Protein AF-A0A258F2Y0-F1 (afdb_monomer)

Structure (mmCIF, N/CA/C/O backbone):
data_AF-A0A258F2Y0-F1
#
_entry.id   AF-A0A258F2Y0-F1
#
loop_
_atom_site.group_PDB
_atom_site.id
_atom_site.type_symbol
_atom_site.label_atom_id
_atom_site.label_alt_id
_atom_site.label_comp_id
_atom_site.label_asym_id
_atom_site.label_entit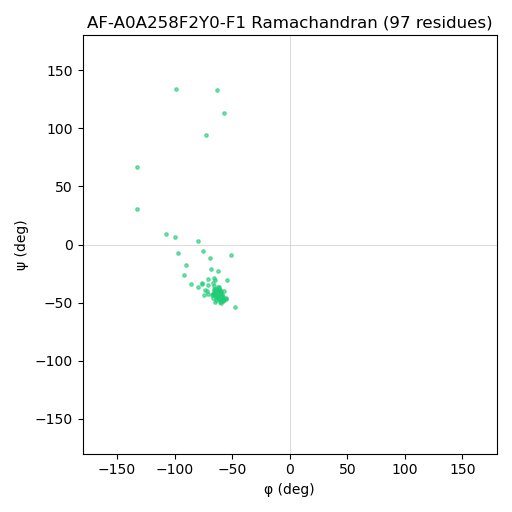y_id
_atom_site.label_seq_id
_atom_site.pdbx_PDB_ins_code
_atom_site.Cartn_x
_atom_site.Cartn_y
_atom_site.Cartn_z
_atom_site.occupancy
_atom_site.B_iso_or_equiv
_atom_site.auth_seq_id
_atom_site.auth_comp_id
_atom_site.auth_asym_id
_atom_site.auth_atom_id
_atom_site.pdbx_PDB_model_num
ATOM 1 N N . LYS A 1 1 ? -23.906 12.461 29.204 1.00 42.16 1 LYS A N 1
ATOM 2 C CA . LYS A 1 1 ? -24.123 12.250 27.748 1.00 42.16 1 LYS A CA 1
ATOM 3 C C . LYS A 1 1 ? -22.971 12.810 26.881 1.00 42.16 1 LYS A C 1
ATOM 5 O O . LYS A 1 1 ? -23.197 13.091 25.716 1.00 42.16 1 LYS A O 1
ATOM 10 N N . LEU A 1 2 ? -21.752 12.944 27.430 1.00 38.91 2 LEU A N 1
ATOM 11 C CA . LEU A 1 2 ? -20.556 13.452 26.729 1.00 38.91 2 LEU A CA 1
ATOM 12 C C . LEU A 1 2 ? -19.705 12.340 26.080 1.00 38.91 2 LEU A C 1
ATOM 14 O O . LEU A 1 2 ? -19.084 12.597 25.061 1.00 38.91 2 LEU A O 1
ATOM 18 N N . LEU A 1 3 ? -19.760 11.106 26.602 1.00 41.84 3 LEU A N 1
ATOM 19 C CA . LEU A 1 3 ? -19.020 9.941 26.079 1.00 41.84 3 LEU A CA 1
ATOM 20 C C . LEU A 1 3 ? -19.320 9.631 24.599 1.00 41.84 3 LEU A C 1
ATOM 22 O O . LEU A 1 3 ? -18.404 9.423 23.820 1.00 41.84 3 LEU A O 1
ATOM 26 N N . PHE A 1 4 ? -20.581 9.742 24.168 1.00 45.59 4 PHE A N 1
ATOM 27 C CA . PHE A 1 4 ? -20.968 9.486 22.772 1.00 45.59 4 PHE A CA 1
ATOM 28 C C . PHE A 1 4 ? -20.328 10.434 21.739 1.00 45.59 4 PHE A C 1
ATOM 30 O O . PHE A 1 4 ? -20.271 10.086 20.563 1.00 45.59 4 PHE A O 1
ATOM 37 N N . TYR A 1 5 ? -19.886 11.632 22.140 1.00 46.28 5 TYR A N 1
ATOM 38 C CA . TYR A 1 5 ? -19.318 12.613 21.208 1.00 46.28 5 TYR A CA 1
ATOM 39 C C . TYR A 1 5 ? -17.821 12.395 20.953 1.00 46.28 5 TYR A C 1
ATOM 41 O O . TYR A 1 5 ? -17.380 12.614 19.827 1.00 46.28 5 TYR A O 1
ATOM 49 N N . GLU A 1 6 ? -17.056 11.938 21.953 1.00 53.75 6 GLU A N 1
ATOM 50 C CA . GLU A 1 6 ? -15.625 11.630 21.783 1.00 53.75 6 GLU A CA 1
ATOM 51 C C . GLU A 1 6 ? -15.401 10.374 20.936 1.00 53.75 6 GLU A C 1
ATOM 53 O O . GLU A 1 6 ? -14.452 10.315 20.153 1.00 53.75 6 GLU A O 1
ATOM 58 N N . ASP A 1 7 ? -16.284 9.382 21.043 1.00 62.75 7 ASP A N 1
ATOM 59 C CA . ASP A 1 7 ? -16.194 8.193 20.197 1.00 62.75 7 ASP A CA 1
ATOM 60 C C . ASP A 1 7 ? -16.585 8.512 18.754 1.00 62.75 7 ASP A C 1
ATOM 62 O O . ASP A 1 7 ? -15.899 8.087 17.825 1.00 62.75 7 ASP A O 1
ATOM 66 N N . ALA A 1 8 ? -17.613 9.341 18.542 1.00 66.75 8 ALA A N 1
ATOM 67 C CA . ALA A 1 8 ? -18.032 9.750 17.203 1.00 66.75 8 ALA A CA 1
ATOM 68 C C . ALA A 1 8 ? -16.929 10.498 16.432 1.00 66.75 8 ALA A C 1
ATOM 70 O O . ALA A 1 8 ? -16.759 10.259 15.235 1.00 66.75 8 ALA A O 1
ATOM 71 N N . SER A 1 9 ? -16.151 11.364 17.097 1.00 76.12 9 SER A N 1
ATOM 72 C CA . SER A 1 9 ? -15.018 12.043 16.452 1.00 76.12 9 SER A CA 1
ATOM 73 C C . SER A 1 9 ? -13.898 11.068 16.093 1.00 76.12 9 SER A C 1
ATOM 75 O O . SER A 1 9 ? -13.429 11.089 14.962 1.00 76.12 9 SER A O 1
ATOM 77 N N . LYS A 1 10 ? -13.538 10.140 16.991 1.00 76.62 10 LYS A N 1
ATOM 78 C CA . LYS A 1 10 ? -12.511 9.119 16.710 1.00 76.62 10 LYS A CA 1
ATOM 79 C C . LYS A 1 10 ? -12.913 8.193 15.559 1.00 76.62 10 LYS A C 1
ATOM 81 O O . LYS A 1 10 ? -12.070 7.806 14.756 1.00 76.62 10 LYS A O 1
ATOM 86 N N . PHE A 1 11 ? -14.199 7.850 15.455 1.00 81.75 11 PHE A N 1
ATOM 87 C CA . PHE A 1 11 ? -14.721 7.088 14.318 1.00 81.75 11 PHE A CA 1
ATOM 88 C C . PHE A 1 11 ? -14.635 7.876 13.011 1.00 81.75 11 PHE A C 1
ATOM 90 O O . PHE A 1 11 ? -14.275 7.303 11.984 1.00 81.75 11 PHE A O 1
ATOM 97 N N . SER A 1 12 ? -14.927 9.177 13.052 1.00 86.06 12 SER A N 1
ATOM 98 C CA . SER A 1 12 ? -14.775 10.064 11.896 1.00 86.06 12 SER A CA 1
ATOM 99 C C . SER A 1 12 ? -13.315 10.171 11.449 1.00 86.06 12 SER A C 1
ATOM 101 O O . SER A 1 12 ? -13.044 10.121 10.250 1.00 86.06 12 SER A O 1
ATOM 103 N N . ASP A 1 13 ? -12.378 10.281 12.393 1.00 88.75 13 ASP A N 1
ATOM 104 C CA . ASP A 1 13 ? -10.944 10.347 12.101 1.00 88.75 13 ASP A CA 1
ATOM 105 C C . ASP A 1 13 ? -10.461 9.043 11.451 1.00 88.75 13 ASP A C 1
ATOM 107 O O . ASP A 1 13 ? -9.877 9.068 10.369 1.00 88.75 13 ASP A O 1
ATOM 111 N N . LEU A 1 14 ? -10.821 7.890 12.028 1.00 90.06 14 LEU A N 1
ATOM 112 C CA . LEU A 1 14 ? -10.495 6.580 11.458 1.00 90.06 14 LEU A CA 1
ATOM 113 C C . LEU A 1 14 ? -11.092 6.394 10.054 1.00 90.06 14 LEU A C 1
ATOM 115 O O . LEU A 1 14 ? -10.448 5.829 9.171 1.00 90.06 14 LEU A O 1
ATOM 119 N N . GLN A 1 15 ? -12.322 6.860 9.829 1.00 91.12 15 GLN A N 1
ATOM 120 C CA . GLN A 1 15 ? -12.952 6.804 8.511 1.00 91.12 15 GLN A CA 1
ATOM 121 C C . GLN A 1 15 ? -12.184 7.648 7.487 1.00 91.12 15 GLN A C 1
ATOM 123 O O . GLN A 1 15 ? -11.995 7.211 6.350 1.00 91.12 15 GLN A O 1
ATOM 128 N N . ASN A 1 16 ? -11.727 8.836 7.883 1.00 93.88 16 ASN A N 1
ATOM 129 C CA . ASN A 1 16 ? -10.908 9.688 7.033 1.00 93.88 16 ASN A CA 1
ATOM 130 C C . ASN A 1 16 ? -9.554 9.033 6.716 1.00 93.88 16 ASN A C 1
ATOM 132 O O . ASN A 1 16 ? -9.156 8.995 5.553 1.00 93.88 16 ASN A O 1
ATOM 136 N N . ASP A 1 17 ? -8.894 8.435 7.710 1.00 93.62 17 ASP A N 1
ATOM 137 C CA . ASP A 1 17 ? -7.628 7.718 7.518 1.00 93.62 17 ASP A CA 1
ATOM 138 C C . ASP A 1 17 ? -7.782 6.533 6.550 1.00 93.62 17 ASP A C 1
ATOM 140 O O . ASP A 1 17 ? -6.952 6.332 5.660 1.00 93.62 17 ASP A O 1
ATOM 144 N N . ILE A 1 18 ? -8.886 5.782 6.653 1.00 94.12 18 ILE A N 1
ATOM 145 C CA . ILE A 1 18 ? -9.232 4.718 5.698 1.00 94.12 18 ILE A CA 1
ATOM 146 C C . ILE A 1 18 ? -9.400 5.291 4.287 1.00 94.12 18 ILE A C 1
ATOM 148 O O . ILE A 1 18 ? -8.865 4.730 3.331 1.00 94.12 18 ILE A O 1
ATOM 152 N N . GLN A 1 19 ? -10.115 6.408 4.140 1.00 95.19 19 GLN A N 1
ATOM 1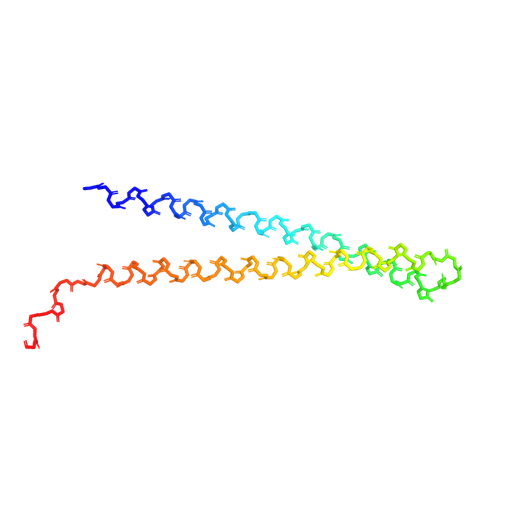53 C CA . GLN A 1 19 ? -10.344 7.035 2.839 1.00 95.19 19 GLN A CA 1
ATOM 154 C C . GLN A 1 19 ? -9.029 7.494 2.193 1.00 95.19 19 GLN A C 1
ATOM 156 O O . GLN A 1 19 ? -8.812 7.261 1.002 1.00 95.19 19 GLN A O 1
ATOM 161 N N . ILE A 1 20 ? -8.135 8.101 2.977 1.00 94.75 20 ILE A N 1
ATOM 162 C CA . ILE A 1 20 ? -6.797 8.503 2.529 1.00 94.75 20 ILE A CA 1
ATOM 163 C C . ILE A 1 20 ? -5.997 7.273 2.089 1.00 94.75 20 ILE A C 1
ATOM 165 O O . ILE A 1 20 ? -5.415 7.278 1.004 1.00 94.75 20 ILE A O 1
ATOM 169 N N . SER A 1 21 ? -6.021 6.199 2.880 1.00 95.44 21 SER A N 1
ATOM 170 C CA . SER A 1 21 ? -5.324 4.950 2.560 1.00 95.44 21 SER A CA 1
ATOM 171 C C . SER A 1 21 ? -5.833 4.313 1.258 1.00 95.44 21 SER A C 1
ATOM 173 O O . SER A 1 21 ? -5.037 3.834 0.450 1.00 95.44 21 SER A O 1
ATOM 175 N N . ILE A 1 22 ? -7.141 4.364 0.985 1.00 95.50 22 ILE A N 1
ATOM 176 C CA . ILE A 1 22 ? -7.710 3.899 -0.293 1.00 95.50 22 ILE A CA 1
ATOM 177 C C . ILE A 1 22 ? -7.148 4.710 -1.467 1.00 95.50 22 ILE A C 1
ATOM 179 O O . ILE A 1 22 ? -6.701 4.130 -2.455 1.00 95.50 22 ILE A O 1
ATOM 183 N N . VAL A 1 23 ? -7.107 6.041 -1.348 1.00 96.25 23 VAL A N 1
ATOM 184 C CA . VAL A 1 23 ? -6.550 6.910 -2.397 1.00 96.25 23 VAL A CA 1
ATOM 185 C C . VAL A 1 23 ? -5.063 6.625 -2.625 1.00 96.25 23 VAL A C 1
ATOM 187 O O . VAL A 1 23 ? -4.620 6.572 -3.772 1.00 96.25 23 VAL A O 1
ATOM 190 N N . GLN A 1 24 ? -4.291 6.400 -1.559 1.00 94.94 24 GLN A N 1
ATOM 191 C CA . GLN A 1 24 ? -2.882 6.006 -1.662 1.00 94.94 24 GLN A CA 1
ATOM 192 C C . GLN A 1 24 ? -2.720 4.677 -2.416 1.00 94.94 24 GLN A C 1
ATOM 194 O O . GLN A 1 24 ? -1.885 4.581 -3.314 1.00 94.94 24 GLN A O 1
ATOM 199 N N . CYS A 1 25 ? -3.558 3.681 -2.115 1.00 97.19 25 CYS A N 1
ATOM 200 C CA . CYS A 1 25 ? -3.566 2.402 -2.826 1.00 97.19 25 CYS A CA 1
ATOM 201 C C . CYS A 1 25 ? -3.830 2.587 -4.329 1.00 97.19 25 CYS A C 1
ATOM 203 O O . CYS A 1 25 ? -3.095 2.057 -5.162 1.00 97.19 25 CYS A O 1
ATOM 205 N N . ASP A 1 26 ? -4.821 3.405 -4.690 1.00 97.06 26 ASP A N 1
ATOM 206 C CA . ASP A 1 26 ? -5.141 3.695 -6.091 1.00 97.06 26 ASP A CA 1
ATOM 207 C C . ASP A 1 26 ? -3.976 4.360 -6.838 1.00 97.06 26 ASP A C 1
ATOM 209 O O . ASP A 1 26 ? -3.758 4.092 -8.024 1.00 97.06 26 ASP A O 1
ATOM 213 N N . ILE A 1 27 ? -3.223 5.239 -6.169 1.00 95.06 27 ILE A N 1
ATOM 214 C CA . ILE A 1 27 ? -2.032 5.879 -6.742 1.00 95.06 27 ILE A CA 1
ATOM 215 C C . ILE A 1 27 ? -0.948 4.829 -7.017 1.00 95.06 27 ILE A C 1
ATOM 217 O O . ILE A 1 27 ? -0.451 4.757 -8.145 1.00 95.06 27 ILE A O 1
ATOM 221 N N . LEU A 1 28 ? -0.642 3.973 -6.039 1.00 96.06 28 LEU A N 1
ATOM 222 C CA . LEU A 1 28 ? 0.351 2.900 -6.178 1.00 96.06 28 LEU A CA 1
ATOM 223 C C . LEU A 1 28 ? -0.016 1.916 -7.300 1.00 96.06 28 LEU A C 1
ATOM 225 O O . LEU A 1 28 ? 0.822 1.538 -8.128 1.00 96.06 28 LEU A O 1
ATOM 229 N N . LEU A 1 29 ? -1.296 1.545 -7.394 1.00 95.75 29 LEU A N 1
ATOM 230 C CA . LEU A 1 29 ? -1.800 0.672 -8.456 1.00 95.75 29 LEU A CA 1
ATOM 231 C C . LEU A 1 29 ? -1.630 1.294 -9.845 1.00 95.75 29 LEU A C 1
ATOM 233 O O . LEU A 1 29 ? -1.282 0.591 -10.793 1.00 95.75 29 LEU A O 1
ATOM 237 N N . LYS A 1 30 ? -1.824 2.611 -9.982 1.00 95.00 30 LYS A N 1
ATOM 238 C CA . LYS A 1 30 ? -1.605 3.328 -11.252 1.00 95.00 30 LYS A CA 1
ATOM 239 C C . LYS A 1 30 ? -0.126 3.449 -11.621 1.00 95.00 30 LYS A C 1
ATOM 241 O O . LYS A 1 30 ? 0.192 3.478 -12.809 1.00 95.00 30 LYS A O 1
ATOM 246 N N . GLN A 1 31 ? 0.774 3.505 -10.641 1.00 93.12 31 GLN A N 1
ATOM 247 C CA . GLN A 1 31 ? 2.224 3.566 -10.866 1.00 93.12 31 GLN A CA 1
ATOM 248 C C . GLN A 1 31 ? 2.821 2.209 -11.264 1.00 93.12 31 GLN A C 1
ATOM 250 O O . GLN A 1 31 ? 3.727 2.153 -12.096 1.00 93.12 31 GLN A O 1
ATOM 255 N N . THR A 1 32 ? 2.273 1.112 -10.740 1.00 92.25 32 THR A N 1
ATOM 256 C CA . THR A 1 32 ? 2.728 -0.264 -11.011 1.00 92.25 32 THR A CA 1
ATOM 257 C C . THR A 1 32 ? 2.937 -0.577 -12.507 1.00 92.25 32 THR A C 1
ATOM 259 O O . THR A 1 32 ? 4.039 -0.990 -12.876 1.00 92.25 32 THR A O 1
ATOM 262 N N . PRO A 1 33 ? 1.965 -0.363 -13.421 1.00 93.56 33 PRO A N 1
ATOM 263 C CA . PRO A 1 33 ? 2.160 -0.666 -14.841 1.00 93.56 33 PRO A CA 1
ATOM 264 C C . PRO A 1 33 ? 3.226 0.215 -15.509 1.00 93.56 33 PRO A C 1
ATOM 266 O O . PRO A 1 33 ? 3.877 -0.231 -16.453 1.00 93.56 33 PRO A O 1
ATOM 269 N N . ILE A 1 34 ? 3.431 1.445 -15.026 1.00 89.88 34 ILE A N 1
ATOM 270 C CA . ILE A 1 34 ? 4.468 2.353 -15.538 1.00 89.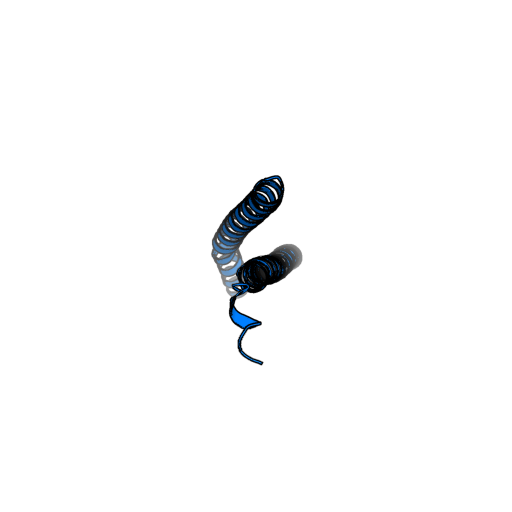88 34 ILE A CA 1
ATOM 271 C C . ILE A 1 34 ? 5.850 1.785 -15.208 1.00 89.88 34 ILE A C 1
ATOM 273 O O . ILE A 1 34 ? 6.708 1.700 -16.085 1.00 89.88 34 ILE A O 1
ATOM 277 N N . LEU A 1 35 ? 6.047 1.331 -13.969 1.00 89.62 35 LEU A N 1
ATOM 278 C CA . LEU A 1 35 ? 7.298 0.705 -13.541 1.00 89.62 35 LEU A CA 1
ATOM 279 C C . LEU A 1 35 ? 7.565 -0.603 -14.283 1.00 89.62 35 LEU A C 1
ATOM 281 O O . LEU A 1 35 ? 8.675 -0.806 -14.766 1.00 89.62 35 LEU A O 1
ATOM 285 N N . ILE A 1 36 ? 6.545 -1.449 -14.453 1.00 89.81 36 ILE A N 1
ATOM 286 C CA . ILE A 1 36 ? 6.669 -2.687 -15.236 1.00 89.81 36 ILE A CA 1
ATOM 287 C C . ILE A 1 36 ? 7.094 -2.371 -16.674 1.00 89.81 36 ILE A C 1
ATOM 289 O O . ILE A 1 36 ? 8.009 -3.004 -17.193 1.00 89.81 36 ILE A O 1
ATOM 293 N N . LYS A 1 37 ? 6.485 -1.363 -17.311 1.00 89.81 37 LYS A N 1
ATOM 294 C CA . LYS A 1 37 ? 6.861 -0.942 -18.666 1.00 89.81 37 LYS A CA 1
ATOM 295 C C . LYS A 1 37 ? 8.314 -0.467 -18.736 1.00 89.81 37 LYS A C 1
ATOM 297 O O . LYS A 1 37 ? 9.017 -0.820 -19.678 1.00 89.81 37 LYS A O 1
ATOM 302 N N . ASN A 1 38 ? 8.765 0.301 -17.746 1.00 87.19 38 ASN A N 1
ATOM 303 C CA . ASN A 1 38 ? 10.148 0.770 -17.678 1.00 87.19 38 ASN A CA 1
ATOM 304 C C . ASN A 1 38 ? 11.138 -0.391 -17.499 1.00 87.19 38 ASN A C 1
ATOM 306 O O . ASN A 1 38 ? 12.195 -0.388 -18.121 1.00 87.19 38 ASN A O 1
ATOM 310 N N . LEU A 1 39 ? 10.787 -1.406 -16.702 1.00 87.56 39 LEU A N 1
ATOM 311 C CA . LEU A 1 39 ? 11.600 -2.615 -16.534 1.00 87.56 39 LEU A CA 1
ATOM 312 C C . LEU A 1 39 ? 11.669 -3.452 -17.814 1.00 87.56 39 LEU A C 1
ATOM 314 O O . LEU A 1 39 ? 12.747 -3.916 -18.169 1.00 87.56 39 LEU A O 1
ATOM 318 N N . ILE A 1 40 ? 10.547 -3.623 -18.522 1.00 89.00 40 ILE A N 1
ATOM 319 C CA . ILE A 1 40 ? 10.522 -4.314 -19.822 1.00 89.00 40 ILE A CA 1
ATOM 320 C C . ILE A 1 40 ? 11.443 -3.596 -20.808 1.00 89.00 40 ILE A C 1
ATOM 322 O O . ILE A 1 40 ? 12.297 -4.222 -21.422 1.00 89.00 40 ILE A O 1
ATOM 326 N N . HIS A 1 41 ? 11.332 -2.273 -20.900 1.00 85.25 41 HIS A N 1
ATOM 327 C CA . HIS A 1 41 ? 12.163 -1.501 -21.813 1.00 85.25 41 HIS A CA 1
ATOM 328 C C . HIS A 1 41 ? 13.653 -1.522 -21.432 1.00 85.25 41 HIS A C 1
ATOM 330 O O . HIS A 1 41 ? 14.486 -1.581 -22.325 1.00 85.25 41 HIS A O 1
ATOM 336 N N . LEU A 1 42 ? 14.010 -1.574 -20.141 1.00 86.25 42 LEU A N 1
ATOM 337 C CA . LEU A 1 42 ? 15.399 -1.822 -19.727 1.00 86.25 42 LEU A CA 1
ATOM 338 C C . LEU A 1 42 ? 15.910 -3.186 -20.223 1.00 86.25 42 LEU A C 1
ATOM 340 O O . LEU A 1 42 ? 17.072 -3.301 -20.603 1.00 86.25 42 LEU A O 1
ATOM 344 N N . ILE A 1 43 ? 15.075 -4.227 -20.167 1.00 87.19 43 ILE A N 1
ATOM 345 C CA . ILE A 1 43 ? 15.448 -5.569 -20.635 1.00 87.19 43 ILE A CA 1
ATOM 346 C C . ILE A 1 43 ? 15.659 -5.564 -22.153 1.00 87.19 43 ILE A C 1
ATOM 34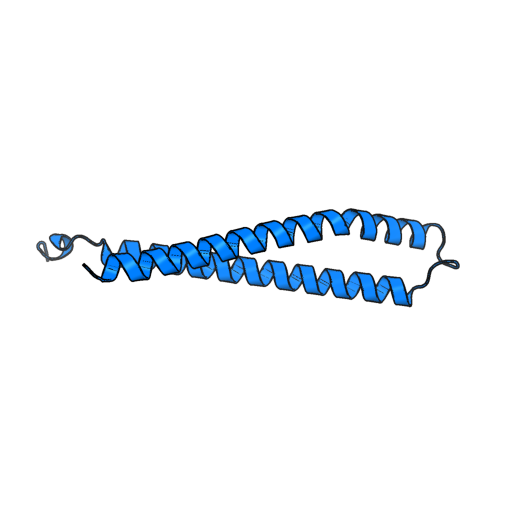8 O O . ILE A 1 43 ? 16.624 -6.163 -22.628 1.00 87.19 43 ILE A O 1
ATOM 352 N N . ASP A 1 44 ? 14.781 -4.884 -22.889 1.00 89.06 44 ASP A N 1
ATOM 353 C CA . ASP A 1 44 ? 14.825 -4.821 -24.350 1.00 89.06 44 ASP A CA 1
ATOM 354 C C . ASP A 1 44 ? 15.964 -3.914 -24.860 1.00 89.06 44 ASP A C 1
ATOM 356 O O . ASP A 1 44 ? 16.640 -4.254 -25.832 1.00 89.06 44 ASP A O 1
ATOM 360 N N . GLU A 1 45 ? 16.214 -2.785 -24.189 1.00 87.44 45 GLU A N 1
ATOM 361 C CA . GLU A 1 45 ? 17.162 -1.738 -24.602 1.00 87.44 45 GLU A CA 1
ATOM 362 C C . GLU A 1 45 ? 18.079 -1.295 -23.435 1.00 87.44 45 GLU A C 1
ATOM 364 O O . GLU A 1 45 ? 18.036 -0.152 -22.970 1.00 87.44 45 GLU A O 1
ATOM 369 N N . PRO A 1 46 ? 18.972 -2.177 -22.943 1.00 81.81 46 PRO A N 1
ATOM 370 C CA . PRO A 1 46 ? 19.735 -1.936 -21.713 1.00 81.81 46 PRO A CA 1
ATOM 371 C C . PRO A 1 46 ? 20.776 -0.813 -21.811 1.00 81.81 46 PRO A C 1
ATOM 373 O O . PRO A 1 46 ? 21.206 -0.289 -20.784 1.00 81.81 46 PRO A O 1
ATOM 376 N N . TYR A 1 47 ? 21.210 -0.457 -23.023 1.00 83.12 47 TYR A N 1
ATOM 377 C CA . TYR A 1 47 ? 22.242 0.562 -23.252 1.00 83.12 47 TYR A CA 1
ATOM 378 C C . TYR A 1 47 ? 21.681 1.979 -23.421 1.00 83.12 47 TYR A C 1
ATOM 380 O O . TYR A 1 47 ? 22.433 2.938 -23.252 1.00 83.12 47 TYR A O 1
ATOM 388 N N . ASP A 1 48 ? 20.383 2.109 -23.703 1.00 78.25 48 ASP A N 1
ATOM 389 C CA . ASP A 1 48 ? 19.730 3.397 -23.969 1.00 78.25 48 ASP A CA 1
ATOM 390 C C . ASP A 1 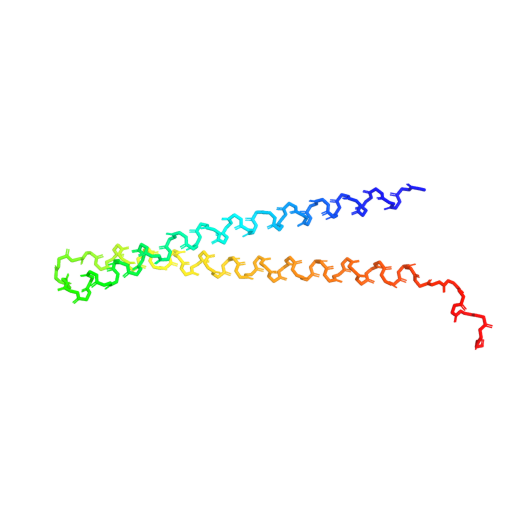48 ? 19.026 3.971 -22.729 1.00 78.25 48 ASP A C 1
ATOM 392 O O . ASP A 1 48 ? 18.585 5.123 -22.726 1.00 78.25 48 ASP A O 1
ATOM 396 N N . TYR A 1 49 ? 18.949 3.196 -21.641 1.00 75.44 49 TYR A N 1
ATOM 397 C CA . TYR A 1 49 ? 18.203 3.574 -20.447 1.00 75.44 49 TYR A CA 1
ATOM 398 C C . TYR A 1 49 ? 19.077 4.153 -19.327 1.00 75.44 49 TYR A C 1
ATOM 400 O O . TYR A 1 49 ? 20.095 3.579 -18.930 1.00 75.44 49 TYR A O 1
ATOM 408 N N . ASP A 1 50 ? 18.636 5.267 -18.731 1.00 83.19 50 ASP A N 1
ATOM 409 C CA . ASP A 1 50 ? 19.276 5.836 -17.540 1.00 83.19 50 ASP A CA 1
ATOM 410 C C . ASP A 1 50 ? 18.979 4.969 -16.304 1.00 83.19 50 ASP A C 1
ATOM 412 O O . ASP A 1 50 ? 17.969 5.116 -15.607 1.00 83.19 50 ASP A O 1
ATOM 416 N N . SER A 1 51 ? 19.908 4.057 -16.019 1.00 80.50 51 SER A N 1
ATOM 417 C CA . SER A 1 51 ? 19.865 3.168 -14.853 1.00 80.50 51 SER A CA 1
ATOM 418 C C . SER A 1 51 ? 19.718 3.899 -13.511 1.00 80.50 51 SER A C 1
ATOM 420 O O . SER A 1 51 ? 19.110 3.356 -12.584 1.00 80.50 51 SER A O 1
ATOM 422 N N . LYS A 1 52 ? 20.232 5.131 -13.382 1.00 85.56 52 LYS A N 1
ATOM 423 C CA . LYS A 1 52 ? 20.149 5.905 -12.139 1.00 85.56 52 LYS A CA 1
ATOM 424 C C . LYS A 1 52 ? 18.741 6.449 -11.937 1.00 85.56 52 LYS A C 1
ATOM 426 O O . LYS A 1 52 ? 18.214 6.360 -10.828 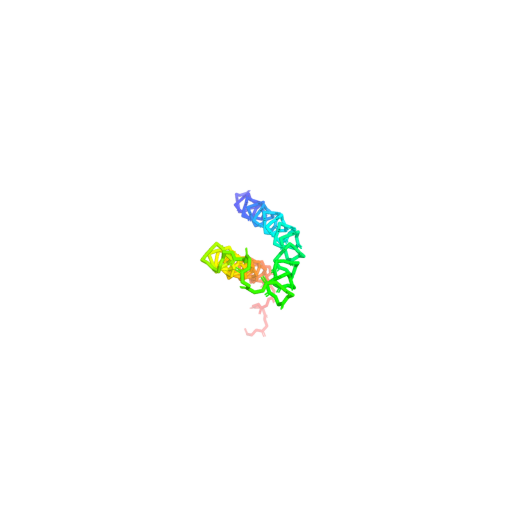1.00 85.56 52 LYS A O 1
ATOM 431 N N . LEU A 1 53 ? 18.131 6.972 -13.000 1.00 84.56 53 LEU A N 1
ATOM 432 C CA . LEU A 1 53 ? 16.748 7.440 -12.971 1.00 84.56 53 LEU A CA 1
ATOM 433 C C . LEU A 1 53 ? 15.783 6.293 -12.645 1.00 84.56 53 LEU A C 1
ATOM 435 O O . LEU A 1 53 ? 14.909 6.453 -11.795 1.00 84.56 53 LEU A O 1
ATOM 439 N N . LEU A 1 54 ? 15.973 5.124 -13.267 1.00 83.69 54 LEU A N 1
ATOM 440 C CA . LEU A 1 54 ? 15.158 3.942 -12.987 1.00 83.69 54 LEU A CA 1
ATOM 441 C C . LEU A 1 54 ? 15.251 3.519 -11.524 1.00 83.69 54 LEU A C 1
ATOM 443 O O . LEU A 1 54 ? 14.227 3.311 -10.877 1.00 83.69 54 LEU A O 1
ATOM 447 N N . ARG A 1 55 ? 16.481 3.397 -11.015 1.00 87.31 55 ARG A N 1
ATOM 448 C CA . ARG A 1 55 ? 16.728 2.969 -9.641 1.00 87.31 55 ARG A CA 1
ATOM 449 C C . ARG A 1 55 ? 16.072 3.916 -8.644 1.00 87.31 55 ARG A C 1
ATOM 451 O O . ARG A 1 55 ? 15.398 3.444 -7.742 1.00 87.31 55 ARG A O 1
ATOM 458 N N . ASN A 1 56 ? 16.217 5.223 -8.851 1.00 89.81 56 ASN A N 1
ATOM 459 C CA . ASN A 1 56 ? 15.601 6.228 -7.991 1.00 89.81 56 ASN A CA 1
ATOM 460 C C . ASN A 1 56 ? 14.066 6.133 -8.005 1.00 89.81 56 ASN A C 1
ATOM 462 O O . ASN A 1 56 ? 13.434 6.173 -6.958 1.00 89.81 56 ASN A O 1
ATOM 466 N N . ASN A 1 57 ? 13.459 5.959 -9.182 1.00 87.56 57 ASN A N 1
ATOM 467 C CA . ASN A 1 57 ? 12.005 5.812 -9.290 1.00 87.56 57 ASN A CA 1
ATOM 468 C C . ASN A 1 57 ? 11.496 4.525 -8.625 1.00 87.56 57 ASN A C 1
ATOM 470 O O . ASN A 1 57 ? 10.406 4.522 -8.060 1.00 87.56 57 ASN A O 1
ATOM 474 N N . TYR A 1 58 ? 12.269 3.440 -8.704 1.00 90.94 58 TYR A N 1
ATOM 475 C CA . TYR A 1 58 ? 11.928 2.178 -8.054 1.00 90.94 58 TYR A CA 1
ATOM 476 C C . TYR A 1 58 ? 12.058 2.269 -6.529 1.00 90.94 58 TYR A C 1
ATOM 478 O O . TYR A 1 58 ? 11.165 1.816 -5.825 1.00 90.94 58 TYR A O 1
ATOM 486 N N . GLU A 1 59 ? 13.125 2.896 -6.032 1.00 93.31 59 GLU A N 1
ATOM 487 C CA . GLU A 1 59 ? 13.355 3.119 -4.598 1.00 93.31 59 GLU A CA 1
ATOM 488 C C . GLU A 1 59 ? 12.226 3.953 -3.979 1.00 93.31 59 GLU A C 1
ATOM 490 O O . GLU A 1 59 ? 11.628 3.533 -2.995 1.00 93.31 59 GLU A O 1
ATOM 495 N N . ILE A 1 60 ? 11.831 5.056 -4.628 1.00 93.38 60 ILE A N 1
ATOM 496 C CA . ILE A 1 60 ? 10.689 5.874 -4.183 1.00 93.38 60 ILE A CA 1
ATOM 497 C C . ILE A 1 60 ? 9.396 5.047 -4.140 1.00 93.38 60 ILE A C 1
ATOM 499 O O . ILE A 1 60 ? 8.636 5.129 -3.181 1.00 93.38 60 ILE A O 1
ATOM 503 N N . PHE A 1 61 ? 9.139 4.227 -5.162 1.00 94.31 61 PHE A N 1
ATOM 504 C CA . PHE A 1 61 ? 7.940 3.390 -5.190 1.00 94.31 61 PHE A CA 1
ATOM 505 C C . PHE A 1 61 ? 7.937 2.314 -4.095 1.00 94.31 61 PHE A C 1
ATOM 507 O O . PHE A 1 61 ? 6.889 2.013 -3.522 1.00 94.31 61 PHE A O 1
ATOM 514 N N . GLU A 1 62 ? 9.095 1.723 -3.804 1.00 94.94 62 GLU A N 1
ATOM 515 C CA . GLU A 1 62 ? 9.256 0.751 -2.723 1.00 94.94 62 GLU A CA 1
ATOM 516 C C . GLU A 1 62 ? 9.028 1.396 -1.349 1.00 94.94 62 GLU A C 1
ATOM 518 O O . GLU A 1 62 ? 8.322 0.822 -0.508 1.00 94.94 62 GLU A O 1
ATOM 523 N N . ASP A 1 63 ? 9.546 2.608 -1.148 1.00 96.31 63 ASP A N 1
ATOM 524 C CA . ASP A 1 63 ? 9.307 3.412 0.051 1.00 96.31 63 ASP A CA 1
ATOM 525 C C . ASP A 1 63 ? 7.815 3.741 0.212 1.00 96.31 63 ASP A C 1
ATOM 527 O O . ASP A 1 63 ? 7.242 3.513 1.283 1.00 96.31 63 ASP A O 1
ATOM 531 N N . ASP A 1 64 ? 7.151 4.188 -0.858 1.00 95.38 64 ASP A N 1
ATOM 532 C CA . ASP A 1 64 ? 5.718 4.499 -0.849 1.00 95.38 64 ASP A CA 1
ATOM 533 C C . ASP A 1 64 ? 4.868 3.249 -0.543 1.00 95.38 64 ASP A C 1
ATOM 535 O O . ASP A 1 64 ? 3.924 3.305 0.254 1.00 95.38 64 ASP A O 1
ATOM 539 N N . CYS A 1 65 ? 5.221 2.090 -1.114 1.00 96.44 65 CYS A N 1
ATOM 540 C CA . CYS A 1 65 ? 4.564 0.814 -0.815 1.00 96.44 65 CYS A CA 1
ATOM 541 C C . CYS A 1 65 ? 4.743 0.414 0.654 1.00 96.44 65 CYS A C 1
ATOM 543 O O . CYS A 1 65 ? 3.788 -0.012 1.312 1.00 96.44 65 CYS A O 1
ATOM 545 N N . SER A 1 66 ? 5.959 0.560 1.179 1.00 97.06 66 SER A N 1
ATOM 546 C CA . SER A 1 66 ? 6.280 0.252 2.573 1.00 97.06 66 SER A CA 1
ATOM 547 C C . SER A 1 66 ? 5.497 1.151 3.530 1.00 97.06 66 SER A C 1
ATOM 549 O O . SER A 1 66 ? 4.896 0.667 4.494 1.00 97.06 66 SER A O 1
ATOM 551 N N . HIS A 1 67 ? 5.429 2.448 3.224 1.00 95.88 67 HIS A N 1
ATOM 552 C CA . HIS A 1 67 ? 4.658 3.420 3.989 1.00 95.88 67 HIS A CA 1
ATOM 553 C C . HIS A 1 67 ? 3.150 3.127 3.959 1.00 95.88 67 HIS A C 1
ATOM 555 O O . HIS A 1 67 ? 2.485 3.176 5.000 1.00 95.88 67 HIS A O 1
ATOM 561 N N . TYR A 1 68 ? 2.605 2.763 2.795 1.00 96.94 68 TYR A N 1
ATOM 562 C CA . TYR A 1 68 ? 1.207 2.350 2.666 1.00 96.94 68 TYR A CA 1
ATOM 563 C C . TYR A 1 68 ? 0.892 1.127 3.538 1.00 96.94 68 TYR A C 1
ATOM 565 O O . TYR A 1 68 ? -0.082 1.135 4.296 1.00 96.94 68 TYR A O 1
ATOM 573 N N . ILE A 1 69 ? 1.734 0.090 3.484 1.00 96.75 69 ILE A N 1
ATOM 574 C CA . ILE A 1 69 ? 1.552 -1.127 4.285 1.00 96.75 69 ILE A CA 1
ATOM 575 C C . ILE A 1 69 ? 1.538 -0.796 5.780 1.00 96.75 69 ILE A C 1
ATOM 577 O O . ILE A 1 69 ? 0.695 -1.316 6.515 1.00 96.75 69 ILE A O 1
ATOM 581 N N . GLU A 1 70 ? 2.451 0.060 6.238 1.00 96.94 70 GLU A N 1
ATOM 582 C CA . GLU A 1 70 ? 2.515 0.449 7.646 1.00 96.94 70 GLU A CA 1
ATOM 583 C C . GLU A 1 70 ? 1.278 1.244 8.076 1.00 96.94 70 GLU A C 1
ATOM 585 O O . GLU A 1 70 ? 0.663 0.932 9.097 1.00 96.94 70 GLU A O 1
ATOM 590 N N . THR A 1 71 ? 0.831 2.181 7.241 1.00 95.25 71 THR A N 1
ATOM 591 C CA . THR A 1 71 ? -0.415 2.930 7.449 1.00 95.25 71 THR A CA 1
ATOM 592 C C . THR A 1 71 ? -1.615 1.993 7.610 1.00 95.25 71 THR A C 1
ATOM 594 O O . THR A 1 71 ? -2.381 2.111 8.568 1.00 95.25 71 THR A O 1
ATOM 597 N N . VAL A 1 72 ? -1.750 0.987 6.739 1.00 95.75 72 VAL A N 1
ATOM 598 C CA . VAL A 1 72 ? -2.835 -0.004 6.828 1.00 95.75 72 VAL A CA 1
ATOM 599 C C . VAL A 1 72 ? -2.760 -0.819 8.122 1.00 95.75 72 VAL A C 1
ATOM 601 O O . VAL A 1 72 ? -3.797 -1.111 8.723 1.00 95.75 72 VAL A O 1
ATOM 604 N N . LYS A 1 73 ? -1.561 -1.194 8.590 1.00 96.56 73 LYS A N 1
ATOM 605 C CA . LYS A 1 73 ? -1.417 -1.886 9.883 1.00 96.56 73 LYS A CA 1
ATOM 606 C C . LYS A 1 73 ? -1.897 -1.012 11.036 1.00 96.56 73 LYS A C 1
ATOM 608 O O . LYS A 1 73 ? -2.640 -1.509 11.881 1.00 96.56 73 LYS A O 1
ATOM 613 N N . ILE A 1 74 ? -1.510 0.262 11.055 1.00 95.44 74 ILE A N 1
ATOM 614 C CA . ILE A 1 74 ? -1.920 1.218 12.090 1.00 95.44 74 ILE A CA 1
ATOM 615 C C . ILE A 1 74 ? -3.444 1.362 12.10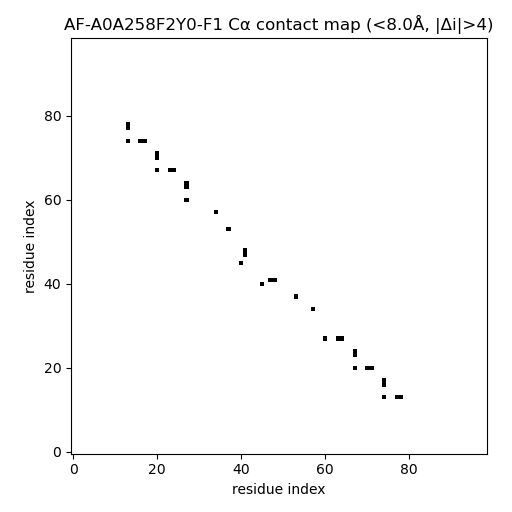1 1.00 95.44 74 ILE A C 1
ATOM 617 O O . ILE A 1 74 ? -4.061 1.180 13.149 1.00 95.44 74 ILE A O 1
ATOM 621 N N . ILE A 1 75 ? -4.065 1.571 10.936 1.00 94.38 75 ILE A N 1
ATOM 622 C CA . ILE A 1 75 ? -5.528 1.655 10.794 1.00 94.38 75 ILE A CA 1
ATOM 623 C C . ILE A 1 75 ? -6.209 0.398 11.351 1.00 94.38 75 ILE A C 1
ATOM 625 O O . ILE A 1 75 ? -7.171 0.496 12.113 1.00 94.38 75 ILE A O 1
ATOM 629 N N . ARG A 1 76 ? -5.701 -0.799 11.024 1.00 93.00 76 ARG A N 1
ATOM 630 C CA . ARG A 1 76 ? -6.254 -2.062 11.548 1.00 93.00 76 ARG A CA 1
ATOM 631 C C . ARG A 1 76 ? -6.145 -2.142 13.067 1.00 93.00 76 ARG A C 1
ATOM 633 O O . ARG A 1 76 ? -7.101 -2.563 13.713 1.00 93.00 76 ARG A O 1
ATOM 640 N N . LEU A 1 77 ? -5.006 -1.750 13.638 1.00 93.38 77 LEU A N 1
ATOM 641 C CA . LEU A 1 77 ? -4.805 -1.740 15.088 1.00 93.38 77 LEU A CA 1
ATOM 642 C C . LEU A 1 77 ? -5.762 -0.768 15.785 1.00 93.38 77 LEU A C 1
ATOM 644 O O . LEU A 1 77 ? -6.377 -1.144 16.782 1.00 93.38 77 LEU A O 1
ATOM 648 N N . LEU A 1 78 ? -5.935 0.439 15.240 1.00 90.19 78 LEU A N 1
ATOM 649 C CA . LEU A 1 78 ? -6.876 1.432 15.760 1.00 90.19 78 LEU A CA 1
ATOM 650 C C . LEU A 1 78 ? -8.313 0.907 15.721 1.00 90.19 78 LEU A C 1
ATOM 652 O O . LEU A 1 78 ? -8.990 0.908 16.749 1.00 90.19 78 LEU A O 1
ATOM 656 N N . ALA A 1 79 ? -8.742 0.365 14.580 1.00 88.38 79 ALA A N 1
ATOM 657 C CA . ALA A 1 79 ? -10.068 -0.226 14.427 1.00 88.38 79 ALA A CA 1
ATOM 658 C C . ALA A 1 79 ? -10.316 -1.353 15.444 1.00 88.38 79 ALA A C 1
ATOM 660 O O . ALA A 1 79 ? -11.352 -1.376 16.109 1.00 88.38 79 ALA A O 1
ATOM 661 N N . PHE A 1 80 ? -9.354 -2.267 15.621 1.00 89.25 80 PHE A N 1
ATOM 662 C CA . PHE A 1 80 ? -9.470 -3.338 16.614 1.00 89.25 80 PHE A CA 1
ATOM 663 C C . PHE A 1 80 ? -9.505 -2.815 18.047 1.00 89.25 80 PHE A C 1
ATOM 665 O O . PHE A 1 80 ? -10.275 -3.332 18.855 1.00 89.25 80 PHE A O 1
ATOM 672 N N . SER A 1 81 ? -8.701 -1.801 18.369 1.00 87.19 81 SER A N 1
ATOM 673 C CA . SER A 1 81 ? -8.705 -1.192 19.698 1.00 87.19 81 SER A CA 1
ATOM 674 C C . SER A 1 81 ? -10.061 -0.565 20.011 1.00 87.19 81 SER A C 1
ATOM 676 O O . SER A 1 81 ? -10.591 -0.795 21.092 1.00 87.19 81 SER A O 1
ATOM 678 N N . MET A 1 82 ? -10.649 0.169 19.063 1.00 85.00 82 MET A N 1
ATOM 679 C CA . MET A 1 82 ? -11.969 0.783 19.233 1.00 85.00 82 MET A CA 1
ATOM 680 C C . MET A 1 82 ? -13.069 -0.269 19.400 1.00 85.00 82 MET A C 1
ATOM 682 O O . MET A 1 82 ? -13.883 -0.170 20.314 1.00 85.00 82 MET A O 1
ATOM 686 N N . LEU A 1 83 ? -13.062 -1.319 18.570 1.00 84.00 83 LEU A N 1
ATOM 687 C CA . LEU A 1 83 ? -14.008 -2.432 18.702 1.00 84.00 83 LEU A CA 1
ATOM 688 C C . LEU A 1 83 ? -13.873 -3.137 20.054 1.00 84.00 83 LEU A C 1
ATOM 690 O O . LEU A 1 83 ? -14.877 -3.479 20.672 1.00 84.00 83 LEU A O 1
ATOM 694 N N . LYS A 1 84 ? -12.641 -3.341 20.532 1.00 83.38 84 LYS A N 1
ATOM 695 C CA . LYS A 1 84 ? -12.387 -3.931 21.847 1.00 83.38 84 LYS A CA 1
ATOM 696 C C . LYS A 1 84 ? -12.953 -3.057 22.967 1.00 83.38 84 LYS A C 1
ATOM 698 O O . LYS A 1 84 ? -13.615 -3.600 23.844 1.00 83.38 84 LYS A O 1
ATOM 703 N N . THR A 1 85 ? -12.725 -1.743 22.924 1.00 82.56 85 THR A N 1
ATOM 704 C CA . THR A 1 85 ? -13.275 -0.800 23.908 1.00 82.56 85 THR A CA 1
ATOM 705 C C . THR A 1 85 ? -14.798 -0.879 23.952 1.00 82.56 85 THR A C 1
ATOM 707 O O . THR A 1 85 ? -15.346 -1.086 25.028 1.00 82.56 85 THR A O 1
ATOM 710 N N . ILE A 1 86 ? -15.472 -0.845 22.797 1.00 79.00 86 ILE A N 1
ATOM 711 C CA . ILE A 1 86 ? -16.936 -0.993 22.728 1.00 79.00 86 ILE A CA 1
ATOM 712 C C . ILE A 1 86 ? -17.383 -2.314 23.359 1.00 79.00 86 ILE A C 1
ATOM 714 O O . ILE A 1 86 ? -18.273 -2.321 24.199 1.00 79.00 86 ILE A O 1
ATOM 718 N N . LEU A 1 87 ? -16.743 -3.435 23.014 1.00 75.12 87 LEU A N 1
ATOM 719 C CA . LEU A 1 87 ? -17.098 -4.748 23.566 1.00 75.12 87 LEU A CA 1
ATOM 720 C C . LEU A 1 87 ? -16.848 -4.862 25.080 1.00 75.12 87 LEU A C 1
ATOM 722 O O . LEU A 1 87 ? -17.523 -5.639 25.755 1.00 75.12 87 LEU A O 1
ATOM 726 N N . GLU A 1 88 ? -15.857 -4.148 25.616 1.00 79.62 88 GLU A N 1
ATOM 727 C CA . GLU A 1 88 ? -15.551 -4.124 27.048 1.00 79.62 88 GLU A CA 1
ATOM 728 C C . GLU A 1 88 ? -16.493 -3.197 27.829 1.00 79.62 88 GLU A C 1
ATOM 730 O O . GLU A 1 88 ? -16.888 -3.557 28.939 1.00 79.62 88 GLU A O 1
ATOM 735 N N . GLU A 1 89 ? -16.889 -2.063 27.246 1.00 72.38 89 GLU A N 1
ATOM 736 C CA . GLU A 1 89 ? -17.839 -1.099 27.819 1.00 72.38 89 GLU A CA 1
ATOM 737 C C . GLU A 1 89 ? -19.298 -1.570 27.721 1.00 72.38 89 GLU A C 1
ATOM 739 O O . GLU A 1 89 ? -20.084 -1.340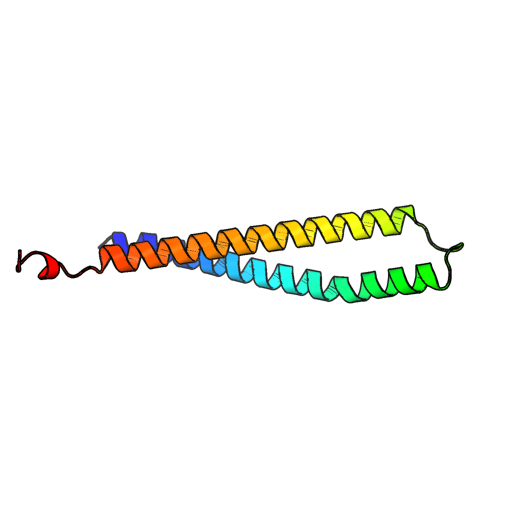 28.638 1.00 72.38 89 GLU A O 1
ATOM 744 N N . GLU A 1 90 ? -19.661 -2.292 26.657 1.00 61.81 9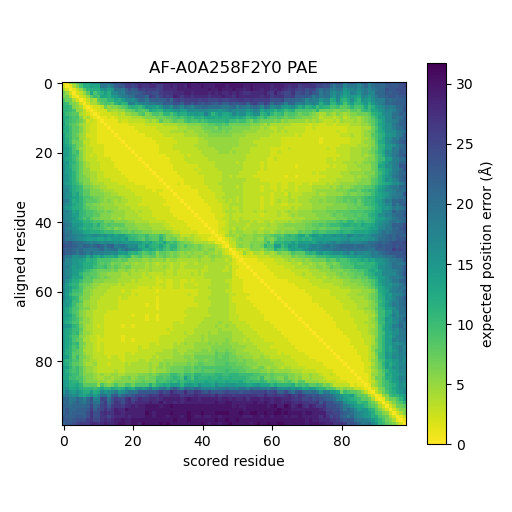0 GLU A N 1
ATOM 745 C CA . GLU A 1 90 ? -20.986 -2.899 26.480 1.00 61.81 90 GLU A CA 1
ATOM 746 C C . GLU A 1 90 ? -21.169 -4.206 27.268 1.00 61.81 90 GLU A C 1
ATOM 748 O O . GLU A 1 90 ? -22.234 -4.823 27.176 1.00 61.81 90 GLU A O 1
ATOM 753 N N . LYS A 1 91 ? -20.184 -4.649 28.072 1.00 56.69 91 LYS A N 1
ATOM 754 C CA . LYS A 1 91 ? -20.396 -5.780 28.988 1.00 56.69 91 LYS A CA 1
ATOM 755 C C . LYS A 1 91 ? -21.575 -5.447 29.907 1.00 56.69 91 LYS A C 1
ATOM 757 O O . LYS A 1 91 ? -21.452 -4.563 30.755 1.00 56.69 91 LYS A O 1
ATOM 762 N N . PRO A 1 92 ? -22.713 -6.155 29.795 1.00 52.97 92 PRO A N 1
ATOM 763 C CA . PRO A 1 92 ? -23.866 -5.846 30.616 1.00 52.97 92 PRO A CA 1
ATOM 764 C C . PRO A 1 92 ? -23.496 -6.084 32.084 1.00 52.97 92 PRO A C 1
ATOM 766 O O . PRO A 1 92 ? -22.983 -7.150 32.434 1.00 52.97 92 PRO A O 1
ATOM 769 N N . GLU A 1 93 ? -23.824 -5.128 32.958 1.00 52.69 93 GLU A N 1
ATOM 770 C CA . GLU A 1 93 ? -23.687 -5.221 34.426 1.00 52.69 93 GLU A CA 1
ATOM 771 C C . GLU A 1 93 ? -24.325 -6.496 35.033 1.00 52.69 93 GLU A C 1
ATOM 773 O O . GLU A 1 93 ? -24.113 -6.827 36.198 1.00 52.69 93 GLU A O 1
ATOM 778 N N . TYR A 1 94 ? -25.074 -7.267 34.242 1.00 50.22 94 TYR A N 1
ATOM 779 C CA . TYR A 1 94 ? -25.651 -8.557 34.608 1.00 50.22 94 TYR A CA 1
ATOM 780 C C . TYR A 1 94 ? -24.638 -9.701 34.787 1.00 50.22 94 TYR A C 1
ATOM 782 O O . TYR A 1 94 ? -25.008 -10.728 35.354 1.00 50.22 94 TYR A O 1
ATOM 790 N N . PHE A 1 95 ? -23.370 -9.548 34.386 1.00 48.72 95 PHE A N 1
ATOM 791 C CA . PHE A 1 95 ? -22.356 -10.596 34.596 1.00 48.72 95 PHE A CA 1
ATOM 792 C C . PHE A 1 95 ? -21.843 -10.723 36.045 1.00 48.72 95 PHE A C 1
ATOM 794 O O . PHE A 1 95 ? -21.118 -11.668 36.345 1.00 48.72 95 PHE A O 1
ATOM 801 N N . TRP A 1 96 ? -22.250 -9.836 36.962 1.00 45.66 96 TRP A N 1
ATOM 802 C CA . TRP A 1 96 ? -21.783 -9.841 38.359 1.00 45.66 96 TRP A CA 1
ATOM 803 C C . TRP A 1 96 ? -22.816 -10.311 39.397 1.00 45.66 96 TRP A C 1
ATOM 805 O O . TRP A 1 96 ? -22.555 -10.212 40.591 1.00 45.66 96 TRP A O 1
ATOM 815 N N . LYS A 1 97 ? -23.979 -10.846 38.991 1.00 41.44 97 LYS A N 1
ATOM 816 C CA . LYS A 1 97 ? -24.994 -11.361 39.942 1.00 41.44 97 LYS A CA 1
ATOM 817 C C . LYS A 1 97 ? -25.011 -12.881 40.142 1.00 41.44 97 LYS A C 1
ATOM 819 O O . LYS A 1 97 ? -25.896 -13.372 40.836 1.00 41.44 97 LYS A O 1
ATOM 824 N N . PHE A 1 98 ? -24.057 -13.622 39.577 1.00 43.78 98 PHE A N 1
ATOM 825 C CA . PHE A 1 98 ? -24.030 -15.090 39.677 1.00 43.78 98 PHE A CA 1
ATOM 826 C C . PHE A 1 98 ? -22.668 -15.689 40.060 1.00 43.78 98 PHE A C 1
ATOM 828 O O . PHE A 1 98 ? -22.386 -16.819 39.674 1.00 43.78 98 PHE A O 1
ATOM 835 N N . ASN A 1 99 ? -21.854 -14.972 40.841 1.00 37.66 99 ASN A N 1
ATOM 836 C CA . ASN A 1 99 ? -20.752 -15.568 41.608 1.00 37.66 99 ASN A CA 1
ATOM 837 C C . ASN A 1 99 ? -20.846 -15.144 43.071 1.00 37.66 99 ASN A C 1
ATOM 839 O O . ASN A 1 99 ? -20.989 -13.922 43.302 1.00 37.66 99 ASN A O 1
#

Secondary structure (DSSP, 8-state):
--HHHHHHHHHHHHHHHHHHHHHHHHHHHHHHHHHHHHHHHHHH-TTTS-HHHHHHHHHHHHHHHHHHHHHHHHHHHHHHHHHHHHHHHT--GGGGS--

pLDDT: mean 82.28, std 16.87, range [37.66, 97.19]

Radius of gyration: 22.95 Å; Cα contacts (8 Å, |Δi|>4): 18; chains: 1; bounding box: 48×29×66 Å

Foldseek 3Di:
DCVVVVLVVLVVVLVVLVVVLVVLVVVLVVCVVVLVVLVVCCVVPVPVDDPVVNVVSVVVSVVSVVVSVVSVVVSVVSVVVSVVVCVVVPPPPVVPPPD

Solvent-accessible surface area (backbone atoms only — not comparable to full-atom values): 5703 Å² total; per-residue (Å²): 135,64,70,68,56,61,53,52,52,53,51,50,50,52,51,50,54,50,53,52,50,52,54,51,50,54,51,52,59,64,46,48,61,56,52,52,51,53,52,52,46,39,72,77,40,61,86,82,49,64,64,67,62,52,48,52,55,50,51,53,50,52,50,52,52,53,51,51,54,51,50,54,51,51,54,52,52,52,54,51,52,53,53,48,51,50,59,62,69,64,52,63,81,74,78,70,79,82,121

Nearest PDB structures (foldseek):
  5mto-assembly1_A  TM=4.757E-01  e=5.805E-01  Homo sapiens

Mean predicted aligned error: 9.08 Å

Sequence (99 aa):
KLLFYEDASKFSDLQNDIQISIVQCDILLKQTPILIKNLIHLIDEPYDYDSKLLRNNYEIFEDDCSHYIETVKIIRLLAFSMLKTILEEEKPEYFWKFN